Protein AF-A0A4Q0IAJ6-F1 (afdb_monomer_lite)

Sequence (75 aa):
ADAGGAELCGNPLALASALRKISEKPGLKNVKRDDVAQLFIVHPKSVGQGIVTVLNSLFATHPDTARRIEILEQF

Foldseek 3Di:
DLVVVCVVVVALQVVLVVLVVCQVCVPCPPPPDPVVQLVTLHHPPDDDPDPVVVVCVVVRPDPDSVVSSVVSVVD

Secondary structure (DSSP, 8-state):
-HHHHHHHHT-HHHHHHHHHHHHH--SGGG---HHHHTTSSS------TTHHHHHHHHS-SS--HHHHHHHHTT-

pLDDT: mean 79.19, std 15.1, range [40.5, 95.12]

Structure (mmCIF, N/CA/C/O backbone):
data_AF-A0A4Q0IAJ6-F1
#
_entry.id   AF-A0A4Q0IAJ6-F1
#
loop_
_atom_site.group_PDB
_atom_site.id
_atom_site.type_symbol
_atom_site.label_atom_id
_atom_site.label_alt_id
_atom_site.label_comp_id
_atom_site.label_asym_id
_atom_site.label_entity_id
_atom_site.label_seq_id
_atom_site.pdbx_PDB_ins_code
_atom_site.Cartn_x
_atom_site.Cartn_y
_atom_site.Cartn_z
_atom_site.occupancy
_atom_site.B_iso_or_equiv
_atom_site.auth_seq_id
_atom_site.auth_comp_id
_atom_site.auth_asym_id
_atom_site.auth_atom_id
_atom_site.pdbx_PDB_model_num
ATOM 1 N N . ALA A 1 1 ? -4.253 11.372 3.274 1.00 86.19 1 ALA A N 1
ATOM 2 C CA . ALA A 1 1 ? -4.826 10.650 2.121 1.00 86.19 1 ALA A CA 1
ATOM 3 C C . ALA A 1 1 ? -5.515 9.372 2.576 1.00 86.19 1 ALA A C 1
ATOM 5 O O . ALA A 1 1 ? -6.708 9.275 2.358 1.00 86.19 1 ALA A O 1
ATOM 6 N N . ASP A 1 2 ? -4.823 8.455 3.262 1.00 86.62 2 ASP A N 1
ATOM 7 C CA . ASP A 1 2 ? -5.426 7.177 3.685 1.00 86.62 2 ASP A CA 1
ATOM 8 C C . ASP A 1 2 ? -6.651 7.329 4.582 1.00 86.62 2 ASP A C 1
ATOM 10 O O . ASP A 1 2 ? -7.665 6.717 4.288 1.00 86.62 2 ASP A O 1
ATOM 14 N N . ALA A 1 3 ? -6.599 8.190 5.605 1.00 88.06 3 ALA A N 1
ATOM 15 C CA . ALA A 1 3 ? -7.757 8.454 6.465 1.00 88.06 3 ALA A CA 1
ATOM 16 C C . ALA A 1 3 ? -8.978 8.934 5.657 1.00 88.06 3 ALA A C 1
ATOM 18 O O . ALA A 1 3 ? -10.047 8.345 5.750 1.00 88.06 3 ALA A O 1
ATOM 19 N N . GLY A 1 4 ? -8.793 9.930 4.783 1.00 89.75 4 GLY A N 1
ATOM 20 C CA . GLY A 1 4 ? -9.866 10.409 3.904 1.00 89.75 4 GLY A CA 1
ATOM 21 C C . GLY A 1 4 ? -10.318 9.366 2.875 1.00 89.75 4 GLY A C 1
ATOM 22 O O . GLY A 1 4 ? -11.498 9.269 2.580 1.00 89.75 4 GLY A O 1
ATOM 23 N N . GLY A 1 5 ? -9.411 8.541 2.345 1.00 88.38 5 GLY A N 1
ATOM 24 C CA . GLY A 1 5 ? -9.761 7.442 1.440 1.00 88.38 5 GLY A CA 1
ATOM 25 C C . GLY A 1 5 ? -10.560 6.342 2.141 1.00 88.38 5 GLY A C 1
ATOM 26 O O . GLY A 1 5 ? -11.529 5.838 1.584 1.00 88.38 5 GLY A O 1
ATOM 27 N N . ALA A 1 6 ? -10.192 6.004 3.376 1.00 90.06 6 ALA A N 1
ATOM 28 C CA . ALA A 1 6 ? -10.907 5.054 4.216 1.00 90.06 6 ALA A CA 1
ATOM 29 C C . ALA A 1 6 ? -12.300 5.571 4.602 1.00 90.06 6 ALA A C 1
ATOM 31 O O . ALA A 1 6 ? -13.259 4.807 4.536 1.00 90.06 6 ALA A O 1
ATOM 32 N N . GLU A 1 7 ? -12.414 6.861 4.930 1.00 89.31 7 GLU A N 1
ATOM 33 C CA . GLU A 1 7 ? -13.683 7.543 5.200 1.00 89.31 7 GLU A CA 1
ATOM 34 C C . GLU A 1 7 ? -14.595 7.543 3.965 1.00 89.31 7 GLU A C 1
ATOM 36 O O . GLU A 1 7 ? -15.744 7.117 4.047 1.00 89.31 7 GLU A O 1
ATOM 41 N N . LEU A 1 8 ? -14.067 7.922 2.795 1.00 89.88 8 LEU A N 1
ATOM 42 C CA . LEU A 1 8 ? -14.816 7.929 1.533 1.00 89.88 8 LEU A CA 1
ATOM 43 C C . LEU A 1 8 ? -15.274 6.528 1.106 1.00 89.88 8 LEU A C 1
ATOM 45 O O . LEU A 1 8 ? -16.375 6.370 0.582 1.00 89.88 8 LEU A O 1
ATOM 49 N N . CYS A 1 9 ? -14.436 5.507 1.305 1.00 85.38 9 CYS A N 1
ATOM 50 C CA . CYS A 1 9 ? -14.778 4.122 0.982 1.00 85.38 9 CYS A CA 1
ATOM 51 C C . CYS A 1 9 ? -15.623 3.435 2.067 1.00 85.38 9 CYS A C 1
ATOM 53 O O . CYS A 1 9 ? -16.133 2.342 1.820 1.00 85.38 9 CYS A O 1
ATOM 55 N N . GLY A 1 10 ? -15.732 4.017 3.266 1.00 90.31 10 GLY A N 1
ATOM 56 C CA . GLY A 1 10 ? -16.411 3.427 4.423 1.00 90.31 10 GLY A CA 1
ATOM 57 C C . GLY A 1 10 ? -15.804 2.108 4.921 1.00 90.31 10 GLY A C 1
ATOM 58 O O . GLY A 1 10 ? -16.446 1.391 5.685 1.00 90.31 10 GLY A O 1
ATOM 59 N N . ASN A 1 11 ? -14.602 1.741 4.462 1.00 92.25 11 ASN A N 1
ATOM 60 C CA . ASN A 1 11 ? -13.943 0.482 4.812 1.00 92.25 11 ASN A CA 1
ATOM 61 C C . ASN A 1 11 ? -12.406 0.634 4.812 1.00 92.25 11 ASN A C 1
ATOM 63 O O . ASN A 1 11 ? -11.759 0.429 3.776 1.00 92.25 11 ASN A O 1
ATOM 67 N N . PRO A 1 12 ? -11.808 0.954 5.972 1.00 93.06 12 PRO A N 1
ATOM 68 C CA . PRO A 1 12 ? -10.357 1.069 6.133 1.00 93.06 12 PRO A CA 1
ATOM 69 C C . PRO A 1 12 ? -9.595 -0.214 5.758 1.00 93.06 12 PRO A C 1
ATOM 71 O O . PRO A 1 12 ? -8.560 -0.156 5.088 1.00 93.06 12 PRO A O 1
ATOM 74 N N . LEU A 1 13 ? -10.141 -1.388 6.092 1.00 95.12 13 LEU A N 1
ATOM 75 C CA . LEU A 1 13 ? -9.513 -2.686 5.817 1.00 95.12 13 LEU A CA 1
ATOM 76 C C . LEU A 1 13 ? -9.464 -3.018 4.320 1.00 95.12 13 LEU A C 1
ATOM 78 O O . LEU A 1 13 ? -8.530 -3.678 3.854 1.00 95.12 13 LEU A O 1
ATOM 82 N N . ALA A 1 14 ? -10.435 -2.544 3.535 1.00 93.56 14 ALA A N 1
ATOM 83 C CA . ALA A 1 14 ? -10.394 -2.678 2.080 1.00 93.56 14 ALA A CA 1
ATOM 84 C C . ALA A 1 14 ? -9.215 -1.893 1.484 1.00 93.56 14 ALA A C 1
ATOM 86 O O . ALA A 1 14 ? -8.511 -2.407 0.608 1.00 93.56 14 ALA A O 1
ATOM 87 N N . LEU A 1 15 ? -8.952 -0.688 1.999 1.00 93.06 15 LEU A N 1
ATOM 88 C CA . LEU A 1 15 ? -7.800 0.112 1.589 1.00 93.06 15 LEU A CA 1
ATOM 89 C C . LEU A 1 15 ? -6.479 -0.545 2.024 1.00 93.06 15 LEU A C 1
ATOM 91 O O . LEU A 1 15 ? -5.556 -0.642 1.214 1.00 93.06 15 LEU A O 1
ATOM 95 N N . ALA A 1 16 ? -6.409 -1.093 3.243 1.00 94.19 16 ALA A N 1
ATOM 96 C CA . ALA A 1 16 ? -5.255 -1.866 3.714 1.00 94.19 16 ALA A CA 1
ATOM 97 C C . ALA A 1 16 ? -4.971 -3.081 2.808 1.00 94.19 16 ALA A C 1
ATOM 99 O O . ALA A 1 16 ? -3.834 -3.317 2.390 1.00 94.19 16 ALA A O 1
ATOM 100 N N . SER A 1 17 ? -6.020 -3.819 2.427 1.00 94.56 17 SER A N 1
ATOM 101 C CA . SER A 1 17 ? -5.930 -4.951 1.496 1.00 94.56 17 SER A CA 1
ATOM 102 C C . SER A 1 17 ? -5.399 -4.532 0.121 1.00 94.56 17 SER A C 1
ATOM 104 O O . SER A 1 17 ? -4.558 -5.224 -0.459 1.00 94.56 17 SER A O 1
ATOM 106 N N . ALA A 1 18 ? -5.860 -3.393 -0.405 1.00 92.06 18 ALA A N 1
ATOM 107 C CA . ALA A 1 18 ? -5.393 -2.861 -1.682 1.00 92.06 18 ALA A CA 1
ATOM 108 C C . ALA A 1 18 ? -3.902 -2.491 -1.632 1.00 92.06 18 ALA A C 1
ATOM 110 O O . ALA A 1 18 ? -3.144 -2.885 -2.521 1.00 92.06 18 ALA A O 1
ATOM 111 N N . LEU A 1 19 ? -3.465 -1.808 -0.569 1.00 91.50 19 LEU A N 1
ATOM 112 C CA . LEU A 1 19 ? -2.060 -1.448 -0.368 1.00 91.50 19 LEU A CA 1
ATOM 113 C C . LEU A 1 19 ? -1.158 -2.684 -0.288 1.00 91.50 19 LEU A C 1
ATOM 115 O O . LEU A 1 19 ? -0.116 -2.716 -0.944 1.00 91.50 19 LEU A O 1
ATOM 119 N N . ARG A 1 20 ? -1.589 -3.735 0.424 1.00 92.88 20 ARG A N 1
ATOM 120 C CA . ARG A 1 20 ? -0.863 -5.013 0.494 1.00 92.88 20 ARG A CA 1
ATOM 121 C C . ARG A 1 20 ? -0.657 -5.612 -0.899 1.00 92.88 20 ARG A C 1
ATOM 123 O O . ARG A 1 20 ? 0.478 -5.875 -1.291 1.00 92.88 20 ARG A O 1
ATOM 130 N N . LYS A 1 21 ? -1.723 -5.714 -1.699 1.00 92.19 21 LYS A N 1
ATOM 131 C CA . LYS A 1 21 ? -1.657 -6.251 -3.073 1.00 92.19 21 LYS A CA 1
ATOM 132 C C . LYS A 1 21 ? -0.721 -5.446 -3.979 1.00 92.19 21 LYS A C 1
ATOM 134 O O . LYS A 1 21 ? 0.024 -6.031 -4.764 1.00 92.19 21 LYS A O 1
ATOM 139 N N . ILE A 1 22 ? -0.748 -4.116 -3.877 1.00 88.44 22 ILE A N 1
ATOM 140 C CA . ILE A 1 22 ? 0.111 -3.240 -4.686 1.00 88.44 22 ILE A CA 1
ATOM 141 C C . ILE A 1 22 ? 1.577 -3.354 -4.247 1.00 88.44 22 ILE A C 1
ATOM 143 O O . ILE A 1 22 ? 2.455 -3.385 -5.106 1.00 88.44 22 ILE A O 1
ATOM 147 N N . SER A 1 23 ? 1.854 -3.480 -2.944 1.00 87.25 23 SER A N 1
ATOM 148 C CA . SER A 1 23 ? 3.225 -3.663 -2.441 1.00 87.25 23 SER A CA 1
ATOM 149 C C . SER A 1 23 ? 3.877 -4.960 -2.923 1.00 87.25 23 SER A C 1
ATOM 151 O O . SER A 1 23 ? 5.056 -4.960 -3.267 1.00 87.25 23 SER A O 1
ATOM 153 N N . GLU A 1 24 ? 3.107 -6.045 -3.035 1.00 87.25 24 GLU A N 1
ATOM 154 C CA . GLU A 1 24 ? 3.596 -7.331 -3.544 1.00 87.25 24 GLU A CA 1
ATOM 155 C C . GLU A 1 24 ? 3.876 -7.298 -5.053 1.00 87.25 24 GLU A C 1
ATOM 157 O O . GLU A 1 24 ? 4.783 -7.971 -5.552 1.00 87.25 24 GLU A O 1
ATOM 162 N N . LYS A 1 25 ? 3.076 -6.537 -5.808 1.00 86.38 25 LYS A N 1
ATOM 163 C CA . LYS A 1 25 ? 3.166 -6.441 -7.271 1.00 86.38 25 LYS A CA 1
ATOM 164 C C . LYS A 1 25 ? 3.072 -4.980 -7.717 1.00 86.38 25 LYS A C 1
ATOM 166 O O . LYS A 1 25 ? 2.072 -4.594 -8.322 1.00 86.38 25 LYS A O 1
ATOM 171 N N . PRO A 1 26 ? 4.140 -4.183 -7.541 1.00 8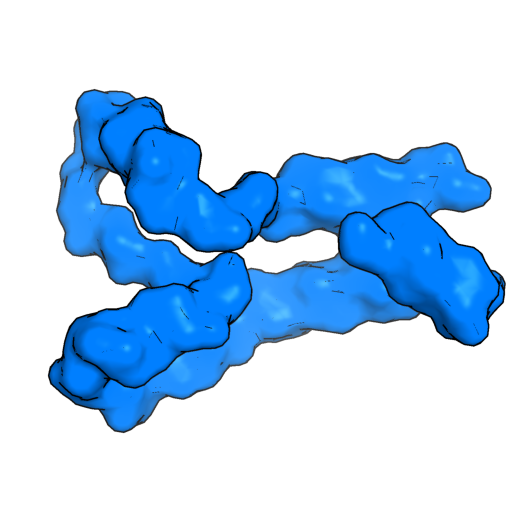3.38 26 PRO A N 1
ATOM 172 C CA . PRO A 1 26 ? 4.112 -2.748 -7.825 1.00 83.38 26 PRO A CA 1
ATOM 173 C C . PRO A 1 26 ? 4.080 -2.406 -9.323 1.00 83.38 26 PRO A C 1
ATOM 175 O O . PRO A 1 26 ? 4.160 -1.245 -9.688 1.00 83.38 26 PRO A O 1
ATOM 178 N N . GLY A 1 27 ? 4.004 -3.393 -10.224 1.00 83.56 27 GLY A N 1
ATOM 179 C CA . GLY A 1 27 ? 3.915 -3.155 -11.672 1.00 83.56 27 GLY A CA 1
ATOM 180 C C . GLY A 1 27 ? 5.217 -2.703 -12.346 1.00 83.56 27 GLY A C 1
ATOM 181 O O . GLY A 1 27 ? 5.235 -2.480 -13.552 1.00 83.56 27 GLY A O 1
ATOM 182 N N . LEU A 1 28 ? 6.330 -2.633 -11.613 1.00 81.19 28 LEU A N 1
ATOM 183 C CA . LEU A 1 28 ? 7.589 -2.068 -12.111 1.00 81.19 28 LEU A CA 1
ATOM 184 C C . LEU A 1 28 ? 8.414 -2.974 -13.028 1.00 81.19 28 LEU A C 1
ATOM 186 O O . LEU A 1 28 ? 9.346 -2.494 -13.664 1.00 81.19 28 LEU A O 1
ATOM 190 N N . LYS A 1 29 ? 8.076 -4.264 -13.149 1.00 81.31 29 LYS A N 1
ATOM 191 C CA . LYS A 1 29 ? 8.864 -5.244 -13.928 1.00 81.31 29 LYS A CA 1
ATOM 192 C C . LYS A 1 29 ? 9.145 -4.811 -15.374 1.00 81.31 29 LYS A C 1
ATOM 194 O O . LYS A 1 29 ? 10.174 -5.183 -15.923 1.00 81.31 29 LYS A O 1
ATOM 199 N N . ASN A 1 30 ? 8.242 -4.034 -15.972 1.00 83.00 30 ASN A N 1
ATOM 200 C CA . ASN A 1 30 ? 8.346 -3.581 -17.361 1.00 83.00 30 ASN A CA 1
ATOM 201 C C . ASN A 1 30 ? 8.650 -2.078 -17.489 1.00 83.00 30 ASN A C 1
ATOM 203 O O . ASN A 1 30 ? 8.719 -1.561 -18.604 1.00 83.00 30 ASN A O 1
ATOM 207 N N . VAL A 1 31 ? 8.830 -1.366 -16.373 1.00 83.75 31 VAL A N 1
ATOM 208 C CA . VAL A 1 31 ? 9.105 0.073 -16.370 1.00 83.75 31 VAL A CA 1
ATOM 209 C C . VAL A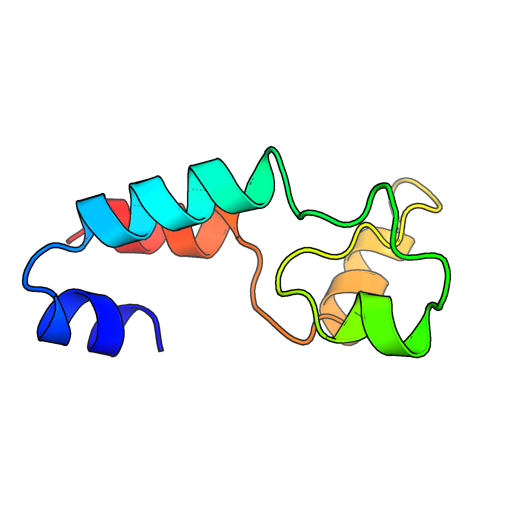 1 31 ? 10.616 0.270 -16.404 1.00 83.75 31 VAL A C 1
ATOM 211 O O . VAL A 1 31 ? 11.293 0.141 -15.393 1.00 83.75 31 VAL A O 1
ATOM 214 N N . LYS A 1 32 ? 11.151 0.549 -17.596 1.00 82.06 32 LYS A N 1
ATOM 215 C CA . LYS A 1 32 ? 12.600 0.720 -17.823 1.00 82.06 32 LYS A CA 1
ATOM 216 C C . LYS A 1 32 ? 13.105 2.145 -17.599 1.00 82.06 32 LYS A C 1
ATOM 218 O O . LYS A 1 32 ? 14.309 2.363 -17.592 1.00 82.06 32 LYS A O 1
ATOM 223 N N . ARG A 1 33 ? 12.195 3.116 -17.516 1.00 86.44 33 ARG A N 1
ATOM 224 C CA . ARG A 1 33 ? 12.537 4.525 -17.344 1.00 86.44 33 ARG A CA 1
ATOM 225 C C . ARG A 1 33 ? 12.386 4.924 -15.880 1.00 86.44 33 ARG A C 1
ATOM 227 O O . ARG A 1 33 ? 11.278 4.864 -15.346 1.00 86.44 33 ARG A O 1
ATOM 234 N N . ASP A 1 34 ? 13.472 5.377 -15.268 1.00 80.50 34 ASP A N 1
ATOM 235 C CA . ASP A 1 34 ? 13.491 5.775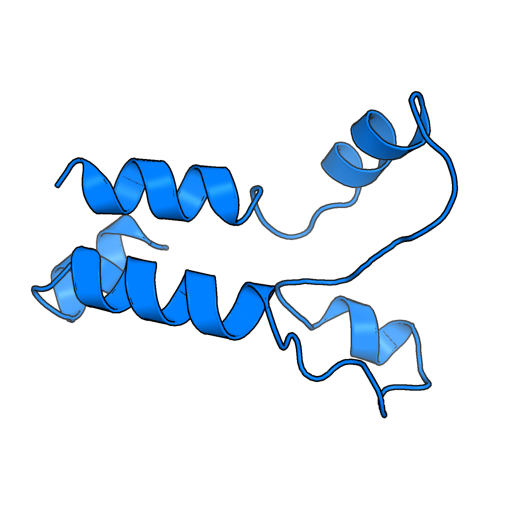 -13.854 1.00 80.50 34 ASP A CA 1
ATOM 236 C C . ASP A 1 34 ? 12.574 6.970 -13.565 1.00 80.50 34 ASP A C 1
ATOM 238 O O . ASP A 1 34 ? 11.930 7.030 -12.516 1.00 80.50 34 ASP A O 1
ATOM 242 N N . ASP A 1 35 ? 12.439 7.884 -14.528 1.00 81.50 35 ASP A N 1
ATOM 243 C CA . ASP A 1 35 ? 11.566 9.053 -14.414 1.00 81.50 35 ASP A CA 1
ATOM 244 C C . ASP A 1 35 ? 10.069 8.703 -14.419 1.00 81.50 35 ASP A C 1
ATOM 246 O O . ASP A 1 35 ? 9.252 9.467 -13.907 1.00 81.50 35 ASP A O 1
ATOM 250 N N . VAL A 1 36 ? 9.712 7.533 -14.949 1.00 82.94 36 VAL A N 1
ATOM 251 C CA . VAL A 1 36 ? 8.367 6.957 -14.857 1.00 82.94 36 VAL A CA 1
ATOM 252 C C . VAL A 1 36 ? 8.241 6.113 -13.592 1.00 82.94 36 VAL A C 1
ATOM 254 O O . VAL A 1 36 ? 7.210 6.148 -12.925 1.00 82.94 36 VAL A O 1
ATOM 257 N N . ALA A 1 37 ? 9.289 5.374 -13.228 1.00 82.25 37 ALA A N 1
ATOM 258 C CA . ALA A 1 37 ? 9.284 4.491 -12.068 1.00 82.25 37 ALA A CA 1
ATOM 259 C C . ALA A 1 37 ? 9.075 5.250 -10.741 1.00 82.25 37 ALA A C 1
ATOM 261 O O . ALA A 1 37 ? 8.429 4.718 -9.841 1.00 82.25 37 ALA A O 1
ATOM 262 N N . GLN A 1 38 ? 9.536 6.503 -10.639 1.00 80.19 38 GLN A N 1
ATOM 263 C CA . GLN A 1 38 ? 9.284 7.392 -9.490 1.00 80.19 38 GLN A CA 1
ATOM 264 C C . GLN A 1 38 ? 7.809 7.804 -9.300 1.00 80.19 38 GLN A C 1
ATOM 266 O O . GLN A 1 38 ? 7.447 8.255 -8.215 1.00 80.19 38 GLN A O 1
ATOM 271 N N . LEU A 1 39 ? 6.953 7.666 -10.325 1.00 83.81 39 LEU A N 1
ATOM 272 C CA . LEU A 1 39 ? 5.513 7.956 -10.220 1.00 83.81 39 LEU A CA 1
ATOM 273 C C . LEU A 1 39 ? 4.753 6.853 -9.469 1.00 83.81 39 LEU A C 1
ATOM 275 O O . LEU A 1 39 ? 3.601 7.041 -9.080 1.00 83.81 39 LEU A O 1
ATOM 279 N N . PHE A 1 40 ? 5.380 5.692 -9.279 1.00 82.94 40 PHE A N 1
ATOM 280 C CA . PHE A 1 40 ? 4.786 4.581 -8.559 1.00 82.94 40 PHE A CA 1
ATOM 281 C C . PHE A 1 40 ? 4.909 4.806 -7.054 1.00 82.94 40 PHE A C 1
ATOM 283 O O . PHE A 1 40 ? 5.970 5.135 -6.531 1.00 82.94 40 PHE A O 1
ATOM 290 N N . ILE A 1 41 ? 3.810 4.543 -6.349 1.00 79.19 41 ILE A N 1
ATOM 291 C CA . ILE A 1 41 ? 3.725 4.584 -4.880 1.00 79.19 41 ILE A CA 1
ATOM 292 C C . ILE A 1 41 ? 4.694 3.617 -4.191 1.00 79.19 41 ILE A C 1
ATOM 294 O O . ILE A 1 41 ? 5.074 3.843 -3.046 1.00 79.19 41 ILE A O 1
ATOM 298 N N . VAL A 1 42 ? 5.097 2.551 -4.883 1.00 76.88 42 VAL A N 1
ATOM 299 C CA . VAL A 1 42 ? 6.081 1.576 -4.412 1.00 76.88 42 VAL A CA 1
ATOM 300 C C . VAL A 1 42 ? 7.186 1.505 -5.454 1.00 76.88 42 VAL A C 1
ATOM 302 O O . VAL A 1 42 ? 6.978 0.954 -6.532 1.00 76.88 42 VAL A O 1
ATOM 305 N N . HIS A 1 43 ? 8.351 2.064 -5.134 1.00 71.12 43 HIS A N 1
ATOM 306 C CA . HIS A 1 43 ? 9.526 2.057 -5.996 1.00 71.12 43 HIS A CA 1
ATOM 307 C C . HIS A 1 43 ? 10.717 1.433 -5.247 1.00 71.12 43 HIS A C 1
ATOM 309 O O . HIS A 1 43 ? 11.153 1.985 -4.235 1.00 71.12 43 HIS A O 1
ATOM 315 N N . PRO A 1 44 ? 11.258 0.284 -5.696 1.00 59.97 44 PRO A N 1
ATOM 316 C CA . PRO A 1 44 ? 12.429 -0.325 -5.109 1.00 59.97 44 PRO A CA 1
ATOM 317 C C . PRO A 1 44 ? 13.640 0.482 -5.568 1.00 59.97 44 PRO A C 1
ATOM 319 O O . PRO A 1 44 ? 14.289 0.140 -6.551 1.00 59.97 44 PRO A O 1
ATOM 322 N N . LYS A 1 45 ? 13.994 1.545 -4.845 1.00 55.62 45 LYS A N 1
ATOM 323 C CA . LYS A 1 45 ? 15.389 1.996 -4.867 1.00 55.62 45 LYS A CA 1
ATOM 324 C C . LYS A 1 45 ? 16.218 0.944 -4.139 1.00 55.62 45 LYS A C 1
ATOM 326 O O . LYS A 1 45 ? 16.484 1.045 -2.944 1.00 55.62 45 LYS A O 1
ATOM 331 N N . SER A 1 46 ? 16.558 -0.120 -4.854 1.00 51.12 46 SER A N 1
ATOM 332 C CA . SER A 1 46 ? 17.423 -1.185 -4.376 1.00 51.12 46 SER A CA 1
ATOM 333 C C . SER A 1 46 ? 18.878 -0.816 -4.633 1.00 51.12 46 SER A C 1
ATOM 335 O O . SER A 1 46 ? 19.374 -1.119 -5.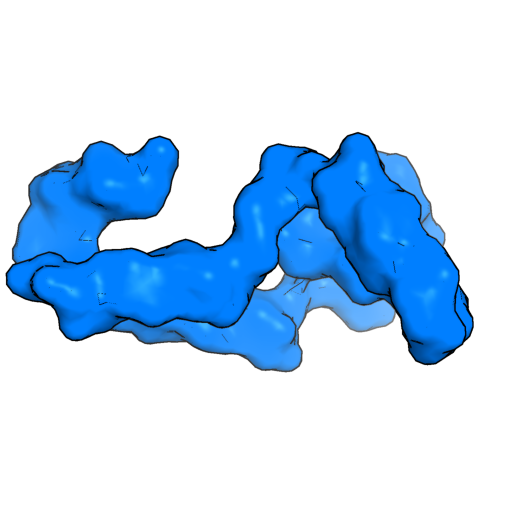710 1.00 51.12 46 SER A O 1
ATOM 337 N N . VAL A 1 47 ? 19.571 -0.234 -3.648 1.00 40.50 47 VAL A N 1
ATOM 338 C CA . VAL A 1 47 ? 20.998 -0.521 -3.400 1.00 40.50 47 VAL A CA 1
ATOM 339 C C . VAL A 1 47 ? 21.293 -0.330 -1.905 1.00 40.50 47 VAL A C 1
ATOM 341 O O . VAL A 1 47 ? 21.194 0.779 -1.406 1.00 40.50 47 VAL A O 1
ATOM 344 N N . GLY A 1 48 ? 21.712 -1.393 -1.209 1.00 42.22 48 GLY A N 1
ATOM 345 C CA . GLY A 1 48 ? 22.519 -1.301 0.019 1.00 42.22 48 GLY A CA 1
ATOM 346 C C . GLY A 1 48 ? 21.775 -1.283 1.360 1.00 42.22 48 GLY A C 1
ATOM 347 O O . GLY A 1 48 ? 21.135 -0.304 1.733 1.00 42.22 48 GLY A O 1
ATOM 348 N N . GLN A 1 49 ? 21.942 -2.357 2.136 1.00 46.00 49 GLN A N 1
ATOM 349 C CA . GLN A 1 49 ? 21.546 -2.441 3.545 1.00 46.00 49 GLN A CA 1
ATOM 350 C C . GLN A 1 49 ? 22.162 -1.298 4.381 1.00 46.00 49 GLN A C 1
ATOM 352 O O . GLN A 1 49 ? 23.349 -0.997 4.269 1.00 46.00 49 GLN A O 1
ATOM 357 N N . GLY A 1 50 ? 21.352 -0.696 5.258 1.00 47.72 50 GLY A N 1
ATOM 358 C CA . GLY A 1 50 ? 21.798 0.152 6.371 1.00 47.72 50 GLY A CA 1
ATOM 359 C C . GLY A 1 50 ? 21.642 1.653 6.132 1.00 47.72 50 GLY A C 1
ATOM 360 O O . GLY A 1 50 ? 20.704 2.264 6.634 1.00 47.72 50 GLY A O 1
ATOM 361 N N . ILE A 1 51 ? 22.558 2.259 5.372 1.00 51.50 51 ILE A N 1
ATOM 362 C CA . ILE A 1 51 ? 22.635 3.728 5.219 1.00 51.50 51 ILE A CA 1
ATOM 363 C C . ILE A 1 51 ? 21.623 4.248 4.182 1.00 51.50 51 ILE A C 1
ATOM 365 O O . ILE A 1 51 ? 21.060 5.333 4.337 1.00 51.50 51 ILE A O 1
ATOM 369 N N . VAL A 1 52 ? 21.327 3.453 3.149 1.00 52.88 52 VAL A N 1
ATOM 370 C CA . VAL A 1 52 ? 20.438 3.867 2.053 1.00 52.88 52 VAL A CA 1
ATOM 371 C C . VAL A 1 52 ? 18.962 3.817 2.451 1.00 52.88 52 VAL A C 1
ATOM 373 O O . VAL A 1 52 ? 18.188 4.587 1.907 1.00 52.88 52 VAL A O 1
ATOM 376 N N . THR A 1 53 ? 18.548 3.036 3.457 1.00 55.25 53 THR A N 1
ATOM 377 C CA . THR A 1 53 ? 17.158 3.066 3.961 1.00 55.25 53 THR A CA 1
ATOM 378 C C . THR A 1 53 ? 16.790 4.431 4.551 1.00 55.25 53 THR A C 1
ATOM 380 O O . THR A 1 53 ? 15.706 4.940 4.288 1.00 55.25 53 THR A O 1
ATOM 383 N N . VAL A 1 54 ? 17.709 5.066 5.289 1.00 54.88 54 VAL A N 1
ATOM 384 C CA . VAL A 1 54 ? 17.494 6.400 5.880 1.00 54.88 54 VAL A CA 1
ATOM 385 C C . VAL A 1 54 ? 17.458 7.482 4.798 1.00 54.88 54 VAL A C 1
ATOM 387 O O . VAL A 1 54 ? 16.605 8.364 4.835 1.00 54.88 54 VAL A O 1
ATOM 390 N N . LEU A 1 55 ? 18.335 7.389 3.793 1.00 52.38 55 LEU A N 1
ATOM 391 C CA . LEU A 1 55 ? 18.317 8.296 2.641 1.00 52.38 55 LEU A CA 1
ATOM 392 C C . LEU A 1 55 ? 17.090 8.062 1.747 1.00 52.38 55 LEU A C 1
ATOM 394 O O . LEU A 1 55 ? 16.496 9.018 1.262 1.00 52.38 55 LEU A O 1
ATOM 398 N N . ASN A 1 56 ? 16.655 6.814 1.574 1.00 56.78 56 ASN A N 1
ATOM 399 C CA . ASN A 1 56 ? 15.430 6.471 0.858 1.00 56.78 56 ASN A CA 1
ATOM 400 C C . ASN A 1 56 ? 14.209 7.100 1.532 1.00 56.78 56 ASN A C 1
ATOM 402 O O . ASN A 1 56 ? 13.349 7.590 0.813 1.00 56.78 56 ASN A O 1
ATOM 406 N N . SER A 1 57 ? 14.162 7.183 2.867 1.00 58.31 57 SER A N 1
ATOM 407 C CA . SER A 1 57 ? 13.111 7.923 3.583 1.00 58.31 57 SER A CA 1
ATOM 408 C C . SER A 1 57 ? 13.109 9.428 3.279 1.00 58.31 57 SER A C 1
ATOM 410 O O . SER A 1 57 ? 12.045 10.038 3.303 1.00 58.31 57 SER A O 1
ATOM 412 N N . LEU A 1 58 ? 14.262 10.033 2.962 1.00 57.09 58 LEU A N 1
ATOM 413 C CA . LEU A 1 58 ? 14.358 11.452 2.573 1.00 57.09 58 LEU A CA 1
ATOM 414 C C . LEU A 1 58 ? 13.913 11.708 1.125 1.00 57.09 58 LEU A C 1
ATOM 416 O O . LEU A 1 58 ? 13.473 12.809 0.806 1.00 57.09 58 LEU A O 1
ATOM 420 N N . PHE A 1 59 ? 14.014 10.701 0.254 1.00 59.00 59 PHE A N 1
ATOM 421 C CA . PHE A 1 59 ? 13.575 10.768 -1.147 1.00 59.00 59 PHE A CA 1
ATOM 422 C C . PHE A 1 59 ? 12.265 10.011 -1.406 1.00 59.00 59 PHE A C 1
ATOM 424 O O . PHE A 1 59 ? 11.868 9.842 -2.562 1.00 59.00 59 PHE A O 1
ATOM 431 N N . ALA A 1 60 ? 11.601 9.535 -0.351 1.00 65.75 60 ALA A N 1
ATOM 432 C CA . ALA A 1 60 ? 10.326 8.857 -0.454 1.00 65.75 60 ALA A CA 1
ATOM 433 C 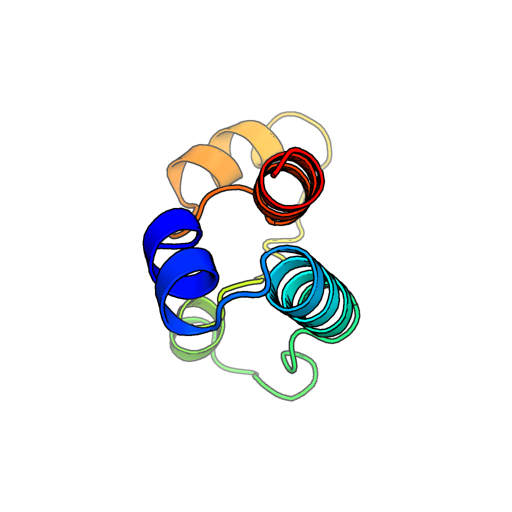C . ALA A 1 60 ? 9.234 9.895 -0.720 1.00 65.75 60 ALA A C 1
ATOM 435 O O . ALA A 1 60 ? 8.993 10.797 0.078 1.00 65.75 60 ALA A O 1
ATOM 436 N N . THR A 1 61 ? 8.542 9.749 -1.847 1.00 73.50 61 THR A N 1
ATOM 437 C CA . THR A 1 61 ? 7.376 10.583 -2.170 1.00 73.50 61 THR A CA 1
ATOM 438 C C . THR A 1 61 ? 6.163 10.227 -1.307 1.00 73.50 61 THR A C 1
ATOM 440 O O . THR A 1 61 ? 5.206 10.993 -1.241 1.00 73.50 61 THR A O 1
ATOM 443 N N . HIS A 1 62 ? 6.205 9.069 -0.638 1.00 79.06 62 HIS A N 1
ATOM 444 C CA . HIS A 1 62 ? 5.132 8.535 0.190 1.00 79.06 62 HIS A CA 1
ATOM 445 C C . HIS A 1 62 ? 5.688 7.915 1.479 1.00 79.06 62 HIS A C 1
ATO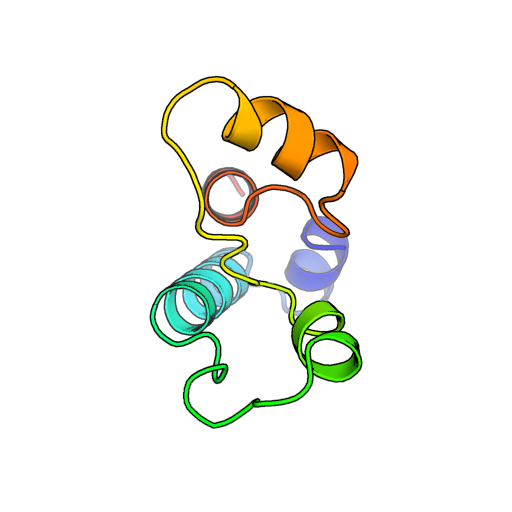M 447 O O . HIS A 1 62 ? 6.787 7.357 1.457 1.00 79.06 62 HIS A O 1
ATOM 453 N N . PRO A 1 63 ? 4.922 7.944 2.586 1.00 79.25 63 PRO A N 1
ATOM 454 C CA . PRO A 1 63 ? 5.230 7.151 3.770 1.00 79.25 63 PRO A CA 1
ATOM 455 C C . PRO A 1 63 ? 5.314 5.660 3.436 1.00 79.25 63 PRO A C 1
ATOM 457 O O . PRO A 1 63 ? 4.670 5.188 2.494 1.00 79.25 63 PRO A O 1
ATOM 460 N N . ASP A 1 64 ? 6.058 4.919 4.255 1.00 84.44 64 ASP A N 1
ATOM 461 C CA . ASP A 1 64 ? 6.201 3.476 4.101 1.00 84.44 64 ASP A CA 1
ATOM 462 C C . ASP A 1 64 ? 4.838 2.761 4.025 1.00 84.44 64 ASP A C 1
ATOM 464 O O . ASP A 1 64 ? 3.904 3.057 4.777 1.00 84.44 64 ASP A O 1
ATOM 468 N N . THR A 1 65 ? 4.717 1.812 3.093 1.00 87.56 65 THR A N 1
ATOM 469 C CA . THR A 1 65 ? 3.437 1.139 2.831 1.00 87.56 65 THR A CA 1
ATOM 470 C C . THR A 1 65 ? 3.008 0.253 4.001 1.00 87.56 65 THR A C 1
ATOM 472 O O . THR A 1 65 ? 1.813 0.191 4.287 1.00 87.56 65 THR A O 1
ATOM 475 N N . ALA A 1 66 ? 3.943 -0.377 4.721 1.00 88.25 66 ALA A N 1
ATOM 476 C CA . ALA A 1 66 ? 3.606 -1.190 5.887 1.00 88.25 66 ALA A CA 1
ATOM 477 C C . ALA A 1 66 ? 3.046 -0.319 7.019 1.00 88.25 66 ALA A C 1
ATOM 479 O O . ALA A 1 66 ? 2.025 -0.668 7.607 1.00 88.25 66 ALA A O 1
ATOM 480 N N . ARG A 1 67 ? 3.630 0.865 7.247 1.00 88.31 67 ARG A N 1
ATOM 481 C CA . ARG A 1 67 ? 3.114 1.839 8.227 1.00 88.31 67 ARG A CA 1
ATOM 482 C C . ARG A 1 67 ? 1.688 2.295 7.900 1.00 88.31 67 ARG A C 1
ATOM 484 O O . ARG A 1 67 ? 0.868 2.457 8.798 1.00 88.31 67 ARG A O 1
ATOM 491 N N . ARG A 1 68 ? 1.380 2.501 6.616 1.00 91.94 68 ARG A N 1
ATOM 492 C CA . ARG A 1 68 ? 0.031 2.882 6.157 1.00 91.94 68 ARG A CA 1
ATOM 493 C C . ARG A 1 68 ? -0.991 1.768 6.394 1.00 91.94 68 ARG A C 1
ATOM 495 O O . ARG A 1 68 ? -2.099 2.053 6.835 1.00 91.94 68 ARG A O 1
ATOM 502 N N . ILE A 1 69 ? -0.610 0.515 6.133 1.00 92.75 69 ILE A N 1
ATOM 503 C CA . ILE A 1 69 ? -1.442 -0.667 6.407 1.00 92.75 69 ILE A CA 1
ATOM 504 C C . ILE A 1 69 ? -1.721 -0.787 7.907 1.00 92.75 69 ILE A C 1
ATOM 506 O O . ILE A 1 69 ? -2.879 -0.911 8.283 1.00 92.75 69 ILE A O 1
ATOM 510 N N . GLU A 1 70 ? -0.687 -0.676 8.745 1.00 93.44 70 GLU A N 1
ATOM 511 C CA . GLU A 1 70 ? -0.813 -0.763 10.206 1.00 93.44 70 GLU A CA 1
ATOM 512 C C . GLU A 1 70 ? -1.828 0.251 10.748 1.00 93.44 70 GLU A C 1
ATOM 514 O O . GLU A 1 70 ? -2.693 -0.099 11.542 1.00 93.44 70 GLU A O 1
ATOM 519 N N . ILE A 1 71 ? -1.759 1.501 10.281 1.00 92.12 71 ILE A N 1
ATOM 520 C CA . ILE A 1 71 ? -2.703 2.551 10.677 1.00 92.12 71 ILE A CA 1
ATOM 521 C C . ILE A 1 71 ? -4.131 2.204 10.233 1.00 92.12 71 ILE A C 1
ATOM 523 O O . ILE A 1 71 ? -5.067 2.380 11.004 1.00 92.12 71 ILE A O 1
ATOM 527 N N . LEU A 1 72 ? -4.314 1.700 9.009 1.00 92.25 72 LEU A N 1
ATOM 528 C CA . LEU A 1 72 ? -5.635 1.340 8.482 1.00 92.25 72 LEU A CA 1
ATOM 529 C C . LEU A 1 72 ? -6.275 0.144 9.196 1.00 92.25 72 LEU A C 1
ATOM 531 O O . LEU A 1 72 ? -7.496 0.056 9.242 1.00 92.25 72 LEU A O 1
ATOM 535 N N . GLU A 1 73 ? -5.468 -0.758 9.749 1.00 93.19 73 GLU A N 1
ATOM 536 C CA . GLU A 1 73 ? -5.930 -1.909 10.532 1.00 93.19 73 GLU A CA 1
ATOM 537 C C . GLU A 1 73 ? -6.312 -1.549 11.979 1.00 93.19 73 GLU A C 1
ATOM 539 O O . GLU A 1 73 ? -6.855 -2.393 12.688 1.00 93.19 73 GLU A O 1
ATOM 544 N N . GLN A 1 74 ? -6.051 -0.312 12.418 1.00 89.88 74 GLN A N 1
ATOM 545 C CA . GLN A 1 74 ? -6.410 0.193 13.751 1.00 89.88 74 GLN A CA 1
ATOM 546 C C . GLN A 1 74 ? -7.749 0.951 13.795 1.00 89.88 74 GLN A C 1
ATOM 548 O O . GLN A 1 74 ? -8.171 1.340 14.885 1.00 89.88 74 GLN A O 1
ATOM 553 N N . PHE A 1 75 ? -8.390 1.184 12.644 1.00 82.88 75 PHE A N 1
ATOM 554 C CA . PHE A 1 75 ? -9.731 1.780 12.550 1.00 82.88 75 PHE A CA 1
ATOM 555 C C . PHE A 1 75 ? -10.821 0.714 12.662 1.00 82.88 75 PHE A C 1
ATOM 557 O O . PHE A 1 75 ? -11.851 1.021 13.302 1.00 82.88 75 PHE A O 1
#

Radius of gyration: 13.78 Å; chains: 1; bounding box: 39×19×32 Å